Protein AF-A0A7X7MK99-F1 (afdb_monomer_lite)

Foldseek 3Di:
DAQDKDKDWDKDDDPPDDIDIDIWIWGQHPVGIDTPDDPPNDDDDDDD

Sequence (48 aa):
KKNMTYQVDTFFYDSNRYGLRWENGARITDDGVEMLSSRHAKYTELPL

Secondary structure (DSSP, 8-state):
-TT-EEEEEEEEE-TTS-EEEEEEEEEE-SSSEEES--TT-S--PPP-

Structure (mmCIF, N/CA/C/O backbone):
data_AF-A0A7X7MK99-F1
#
_entry.id   AF-A0A7X7MK99-F1
#
loop_
_atom_site.group_PDB
_atom_site.id
_atom_site.type_symbol
_atom_site.label_atom_id
_atom_site.label_alt_id
_atom_site.label_comp_id
_atom_site.label_asym_id
_atom_site.label_entity_id
_atom_site.label_seq_id
_atom_site.pdbx_PDB_ins_code
_atom_site.Cartn_x
_atom_site.Cartn_y
_atom_site.Cartn_z
_atom_site.occupancy
_atom_site.B_iso_or_equ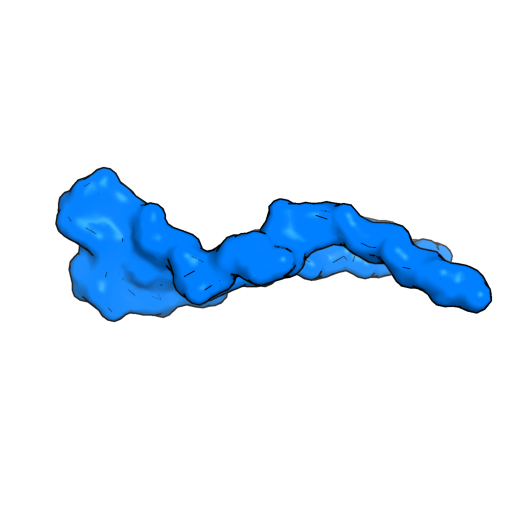iv
_atom_site.auth_seq_id
_atom_site.auth_comp_id
_atom_site.auth_asym_id
_atom_site.auth_atom_id
_atom_site.pdbx_PDB_model_num
ATOM 1 N N . LYS A 1 1 ? -6.029 -4.804 17.745 1.00 88.44 1 LYS A N 1
ATOM 2 C CA . LYS A 1 1 ? -7.058 -4.155 18.604 1.00 88.44 1 LYS A CA 1
ATOM 3 C C . LYS A 1 1 ? -7.769 -3.091 17.775 1.00 88.44 1 LYS A C 1
ATOM 5 O O . LYS A 1 1 ? -7.127 -2.562 16.874 1.00 88.44 1 LYS A O 1
ATOM 10 N N . LYS A 1 2 ? -9.040 -2.781 18.065 1.00 96.31 2 LYS A N 1
ATOM 11 C CA . LYS A 1 2 ? -9.764 -1.673 17.418 1.00 96.31 2 LYS A CA 1
ATOM 12 C C . LYS A 1 2 ? -8.930 -0.387 17.465 1.00 96.31 2 LYS A C 1
ATOM 14 O O . LYS A 1 2 ? -8.277 -0.136 18.478 1.00 96.31 2 LYS A O 1
ATOM 19 N N . ASN A 1 3 ? -8.965 0.402 16.392 1.00 96.88 3 ASN A N 1
ATOM 20 C CA . ASN A 1 3 ? -8.250 1.675 16.226 1.00 96.88 3 ASN A CA 1
ATOM 21 C C . ASN A 1 3 ? -6.719 1.581 16.221 1.00 96.88 3 ASN A C 1
ATOM 23 O O . ASN A 1 3 ? -6.050 2.610 16.211 1.00 96.88 3 ASN A O 1
ATOM 27 N N . MET A 1 4 ? -6.154 0.376 16.165 1.00 98.38 4 MET A N 1
ATOM 28 C CA . MET A 1 4 ? -4.752 0.229 15.788 1.00 98.38 4 MET A CA 1
ATOM 29 C C . MET A 1 4 ? -4.586 0.581 14.313 1.00 98.38 4 MET A C 1
ATOM 31 O O . MET A 1 4 ? -5.418 0.197 13.484 1.00 98.38 4 MET A O 1
ATOM 35 N N . THR A 1 5 ? -3.497 1.274 14.008 1.00 98.00 5 THR A N 1
ATOM 36 C CA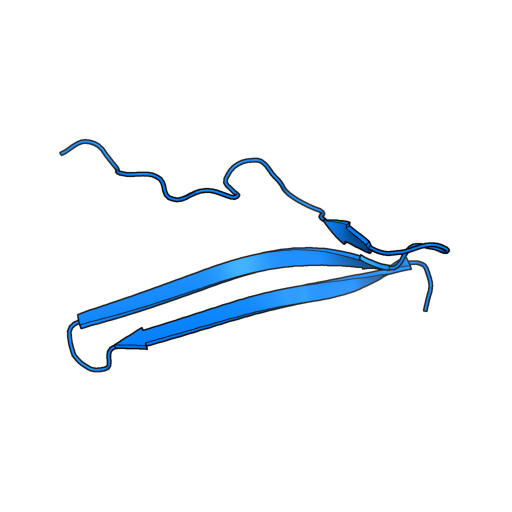 . THR A 1 5 ? -3.083 1.597 12.649 1.00 98.00 5 THR A CA 1
ATOM 37 C C . THR A 1 5 ? -1.819 0.833 12.294 1.00 98.00 5 THR A C 1
ATOM 39 O O . THR A 1 5 ? -0.944 0.617 13.134 1.00 98.00 5 THR A O 1
ATOM 42 N N . TYR A 1 6 ? -1.742 0.411 11.039 1.00 97.69 6 TYR A N 1
ATOM 43 C CA . TYR A 1 6 ? -0.596 -0.293 10.487 1.00 97.69 6 TYR A CA 1
ATOM 44 C C . TYR A 1 6 ? -0.263 0.277 9.115 1.00 97.69 6 TYR A C 1
ATOM 46 O O . TYR A 1 6 ? -1.157 0.694 8.374 1.00 97.69 6 TYR A O 1
ATOM 54 N N . GLN A 1 7 ? 1.020 0.246 8.770 1.00 97.25 7 GLN A N 1
ATOM 55 C CA . GLN A 1 7 ? 1.425 0.222 7.372 1.00 97.25 7 GLN A CA 1
ATOM 56 C C . GLN A 1 7 ? 1.246 -1.202 6.859 1.00 97.25 7 GLN A C 1
ATOM 58 O O . GLN A 1 7 ? 1.706 -2.155 7.487 1.00 97.25 7 GLN A O 1
ATOM 63 N N . VAL A 1 8 ? 0.567 -1.327 5.727 1.00 95.94 8 VAL A N 1
ATOM 64 C CA . VAL A 1 8 ? 0.509 -2.558 4.947 1.00 95.94 8 VAL A CA 1
ATOM 65 C C . VAL A 1 8 ? 1.171 -2.281 3.614 1.00 95.94 8 VAL A C 1
ATOM 67 O O . VAL A 1 8 ? 0.730 -1.415 2.854 1.00 95.94 8 VAL A O 1
ATOM 70 N N . ASP A 1 9 ? 2.257 -2.996 3.356 1.00 95.19 9 ASP A N 1
ATOM 71 C CA . ASP A 1 9 ? 3.034 -2.861 2.142 1.00 95.19 9 ASP A CA 1
ATOM 72 C C . ASP A 1 9 ? 3.298 -4.212 1.471 1.00 95.19 9 ASP A C 1
ATOM 74 O O . ASP A 1 9 ? 3.201 -5.294 2.050 1.00 95.19 9 ASP A O 1
ATOM 78 N N . THR A 1 10 ? 3.541 -4.151 0.169 1.00 92.62 10 THR A N 1
ATOM 79 C CA . THR A 1 10 ? 4.001 -5.284 -0.630 1.00 92.62 10 THR A CA 1
ATOM 80 C C . THR A 1 10 ? 5.145 -4.809 -1.500 1.00 92.62 10 THR A C 1
ATOM 82 O O . THR A 1 10 ? 5.057 -3.756 -2.139 1.00 92.62 10 THR A O 1
ATOM 85 N N . PHE A 1 11 ? 6.212 -5.602 -1.516 1.00 93.31 11 PHE A N 1
ATOM 86 C CA . PHE A 1 11 ? 7.434 -5.301 -2.238 1.00 93.31 11 PHE A CA 1
ATOM 87 C C . PHE A 1 11 ? 7.682 -6.342 -3.317 1.00 93.31 11 PHE A C 1
ATOM 89 O O . PHE A 1 11 ? 7.749 -7.538 -3.042 1.00 93.31 11 PHE A O 1
ATOM 96 N N . PHE A 1 12 ? 7.890 -5.857 -4.534 1.00 91.69 12 PHE A N 1
ATOM 97 C CA . PHE A 1 12 ? 8.486 -6.625 -5.615 1.00 91.69 12 PHE A CA 1
ATOM 98 C C . PHE A 1 12 ? 9.819 -5.987 -5.960 1.00 91.69 12 PHE A C 1
ATOM 100 O O . PHE A 1 12 ? 9.936 -4.764 -6.036 1.00 91.69 12 PHE A O 1
ATOM 107 N N . TYR A 1 13 ? 10.830 -6.815 -6.164 1.00 94.75 13 TYR A N 1
ATOM 108 C CA . TYR A 1 13 ? 12.175 -6.353 -6.449 1.00 94.75 13 TYR A CA 1
ATOM 109 C C . TYR A 1 13 ? 12.791 -7.237 -7.524 1.00 94.75 13 TYR A C 1
ATOM 111 O O . TYR A 1 13 ? 12.885 -8.451 -7.353 1.00 94.75 13 TYR A O 1
ATOM 119 N N . ASP A 1 14 ? 13.201 -6.615 -8.625 1.00 94.50 14 ASP A N 1
ATOM 120 C CA . ASP A 1 14 ? 14.131 -7.188 -9.590 1.00 94.50 14 ASP A CA 1
ATOM 121 C C . ASP A 1 14 ? 15.507 -6.576 -9.322 1.00 94.50 14 ASP A C 1
ATOM 123 O O . ASP A 1 14 ? 15.690 -5.359 -9.433 1.00 94.50 14 ASP A O 1
ATOM 127 N N . SER A 1 15 ? 16.482 -7.427 -8.990 1.00 91.81 15 SER A N 1
ATOM 128 C CA . SER A 1 15 ? 17.813 -6.983 -8.583 1.00 91.81 15 SER A CA 1
ATOM 129 C C . SER A 1 15 ? 18.569 -6.178 -9.627 1.00 91.81 15 SER A C 1
ATOM 131 O O . SER A 1 15 ? 19.492 -5.449 -9.275 1.00 91.81 15 SER A O 1
ATOM 133 N N . ASN A 1 16 ? 18.180 -6.289 -10.895 1.00 94.50 16 ASN A N 1
ATOM 134 C CA . ASN A 1 16 ? 18.915 -5.712 -12.010 1.00 94.50 16 ASN A CA 1
ATOM 135 C C . ASN A 1 16 ? 18.113 -4.662 -12.787 1.00 94.50 16 ASN A C 1
ATOM 137 O O . ASN A 1 16 ? 18.610 -4.171 -13.801 1.00 94.50 16 ASN A O 1
ATOM 141 N N . ARG A 1 17 ? 16.873 -4.342 -12.383 1.00 93.94 17 ARG A N 1
ATOM 142 C CA . ARG A 1 17 ? 15.993 -3.466 -13.177 1.00 93.94 17 ARG A CA 1
ATOM 143 C C . ARG A 1 17 ? 15.253 -2.427 -12.348 1.00 93.94 17 ARG A C 1
ATOM 145 O O . ARG A 1 17 ? 15.519 -1.238 -12.489 1.00 93.94 17 ARG A O 1
ATOM 152 N N . TYR A 1 18 ? 14.297 -2.859 -11.531 1.00 92.38 18 TYR A N 1
ATOM 153 C CA . TYR A 1 18 ? 13.392 -1.966 -10.810 1.00 92.38 18 TYR A CA 1
ATOM 154 C C . TYR A 1 18 ? 12.776 -2.645 -9.585 1.00 92.38 18 TYR A C 1
ATOM 156 O O . TYR A 1 18 ? 12.750 -3.869 -9.462 1.00 92.38 18 TYR A O 1
ATOM 164 N N . GLY A 1 19 ? 12.236 -1.826 -8.685 1.00 92.69 19 GLY A N 1
ATOM 165 C CA . GLY A 1 19 ? 11.419 -2.267 -7.563 1.00 92.69 19 GLY A CA 1
ATOM 166 C C . GLY A 1 19 ? 10.052 -1.596 -7.588 1.00 92.69 19 GLY A C 1
ATOM 167 O O . GLY A 1 19 ? 9.896 -0.490 -8.103 1.00 92.69 19 GLY A O 1
ATOM 168 N N . LEU A 1 20 ? 9.065 -2.268 -7.011 1.00 92.50 20 LEU A N 1
ATOM 169 C CA . LEU A 1 20 ? 7.721 -1.755 -6.797 1.00 92.50 20 LEU A CA 1
ATOM 170 C C . LEU A 1 20 ? 7.384 -1.903 -5.316 1.00 92.50 20 LEU A C 1
ATOM 172 O O . LEU A 1 20 ? 7.440 -3.009 -4.777 1.00 92.50 20 LEU A O 1
ATOM 176 N N . ARG A 1 21 ? 6.984 -0.797 -4.685 1.00 94.06 21 ARG A N 1
ATOM 177 C CA . ARG A 1 21 ? 6.308 -0.812 -3.388 1.00 94.06 21 ARG A CA 1
ATOM 178 C C . ARG A 1 21 ? 4.884 -0.324 -3.573 1.00 94.06 21 ARG A C 1
ATOM 180 O O . ARG A 1 21 ? 4.672 0.796 -4.031 1.00 94.06 21 ARG A O 1
ATOM 187 N N . TRP A 1 22 ? 3.928 -1.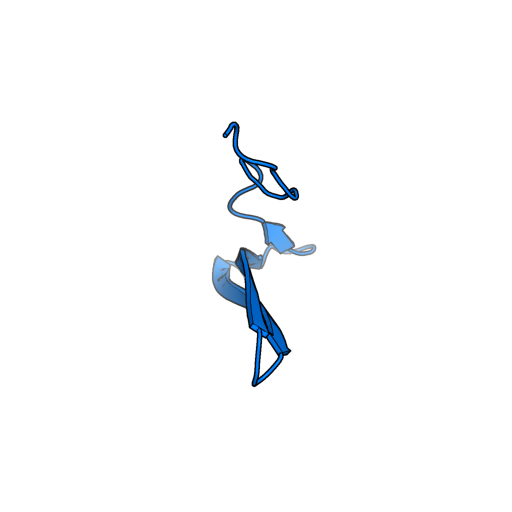147 -3.169 1.00 93.81 22 TRP A N 1
ATOM 188 C CA . TRP A 1 22 ? 2.560 -0.702 -2.947 1.00 93.81 22 TRP A CA 1
ATOM 189 C C . TRP A 1 22 ? 2.348 -0.574 -1.448 1.00 93.81 22 TRP A C 1
ATOM 191 O O . TRP A 1 22 ? 2.563 -1.540 -0.727 1.00 93.81 22 TRP A O 1
ATOM 201 N N . GLU A 1 23 ? 1.934 0.599 -0.983 1.00 95.25 23 GLU A N 1
ATOM 202 C CA . GLU A 1 23 ? 1.759 0.886 0.438 1.00 95.25 23 GLU A CA 1
ATOM 203 C C . GLU A 1 23 ? 0.426 1.567 0.707 1.00 95.25 23 GLU A C 1
ATOM 205 O O . GLU A 1 23 ? -0.027 2.416 -0.066 1.00 95.25 23 GLU A O 1
ATOM 210 N N . ASN A 1 24 ? -0.184 1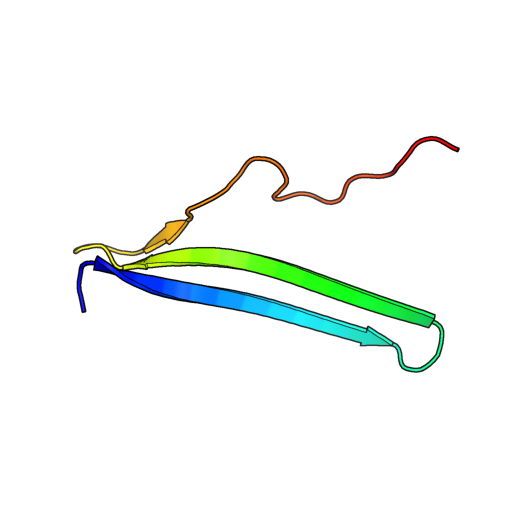.217 1.836 1.00 96.81 24 ASN A N 1
ATOM 211 C CA . ASN A 1 24 ? -1.328 1.934 2.364 1.00 96.81 24 ASN A CA 1
ATOM 212 C C . ASN A 1 24 ? -1.359 1.880 3.896 1.00 96.81 24 ASN A C 1
ATOM 214 O O . ASN A 1 24 ? -0.767 1.002 4.525 1.00 96.81 24 ASN A O 1
ATOM 218 N N . GLY A 1 25 ? -2.086 2.816 4.496 1.00 97.50 25 GLY A N 1
ATOM 219 C CA . GLY A 1 25 ? -2.444 2.741 5.902 1.00 97.50 25 GLY A CA 1
ATOM 220 C C . GLY A 1 25 ? -3.706 1.902 6.084 1.00 97.50 25 GLY A C 1
ATOM 221 O O . GLY A 1 25 ? -4.654 2.034 5.311 1.00 97.50 25 GLY A O 1
ATOM 222 N N . ALA A 1 26 ? -3.732 1.069 7.117 1.00 97.81 26 ALA A N 1
ATOM 223 C CA . ALA A 1 26 ? -4.886 0.262 7.494 1.00 97.81 26 ALA A CA 1
ATOM 224 C C . ALA A 1 26 ? -5.266 0.539 8.952 1.00 97.81 26 ALA A C 1
ATOM 226 O O . ALA A 1 26 ? -4.417 0.439 9.841 1.00 97.81 26 ALA A O 1
ATOM 227 N N . ARG A 1 27 ? -6.539 0.863 9.209 1.00 98.31 27 ARG A N 1
ATOM 228 C CA . ARG A 1 27 ? -7.109 0.968 10.561 1.00 98.31 27 ARG A CA 1
ATOM 229 C C . ARG A 1 27 ? -7.991 -0.241 10.841 1.00 98.31 27 ARG A C 1
ATOM 231 O O . ARG A 1 27 ? -8.913 -0.526 10.085 1.00 98.31 27 ARG A O 1
ATOM 238 N N . ILE A 1 28 ? -7.744 -0.922 11.957 1.00 98.44 28 ILE A N 1
ATOM 239 C CA . ILE A 1 28 ? -8.589 -2.036 12.407 1.00 98.44 28 ILE A CA 1
ATOM 240 C C . ILE A 1 28 ? -9.917 -1.494 12.954 1.00 98.44 28 ILE A C 1
ATOM 242 O O . ILE A 1 28 ? -9.914 -0.688 13.895 1.00 98.44 28 ILE A O 1
ATOM 246 N N . THR A 1 29 ? -11.040 -1.947 12.395 1.00 97.94 29 THR A N 1
ATOM 247 C CA . THR A 1 29 ? -12.403 -1.646 12.867 1.00 97.94 29 THR A CA 1
ATOM 248 C C . THR A 1 29 ? -12.938 -2.791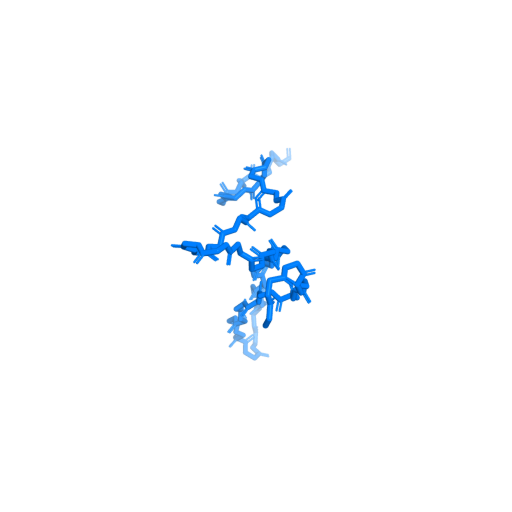 13.736 1.00 97.94 29 THR A C 1
ATOM 250 O O . THR A 1 29 ? -12.191 -3.703 14.095 1.00 97.94 29 THR A O 1
ATOM 253 N N . ASP A 1 30 ? -14.207 -2.725 14.145 1.00 97.75 30 ASP A N 1
ATOM 254 C CA . ASP A 1 30 ? -14.838 -3.826 14.891 1.00 97.75 30 ASP A CA 1
ATOM 255 C C . ASP A 1 30 ? -15.136 -5.039 13.991 1.00 97.75 30 ASP A C 1
ATOM 257 O O . ASP A 1 30 ? -15.177 -6.169 14.468 1.00 97.75 30 ASP A O 1
ATOM 261 N N . ASP A 1 31 ? -15.325 -4.796 12.695 1.00 96.94 31 ASP A N 1
ATOM 262 C CA . ASP A 1 31 ? -15.839 -5.728 11.689 1.00 96.94 31 ASP A CA 1
ATOM 263 C C . ASP A 1 31 ? -14.879 -5.956 10.508 1.00 96.94 31 ASP A C 1
ATOM 265 O O . ASP A 1 31 ? -15.185 -6.727 9.598 1.00 96.94 31 ASP A O 1
ATOM 269 N N . GLY A 1 32 ? -13.704 -5.321 10.512 1.00 97.00 32 GLY A N 1
ATOM 270 C CA . GLY A 1 32 ? -12.743 -5.439 9.423 1.00 97.00 32 GLY A CA 1
ATOM 271 C C . GLY A 1 32 ? -11.620 -4.404 9.453 1.00 97.00 32 GLY A C 1
ATOM 272 O O . GLY A 1 32 ? -10.978 -4.160 10.481 1.00 97.00 32 GLY A O 1
ATOM 273 N N . VAL A 1 33 ? -11.336 -3.847 8.274 1.00 97.69 33 VAL A N 1
ATOM 274 C CA . VAL A 1 33 ? -10.220 -2.932 8.025 1.00 97.69 33 VAL A CA 1
ATOM 275 C C . VAL A 1 33 ? -10.686 -1.769 7.156 1.00 97.69 33 VAL A C 1
ATOM 277 O O . VAL A 1 33 ? -11.276 -1.972 6.098 1.00 97.69 33 VAL A O 1
ATOM 280 N N . GLU A 1 34 ? -10.366 -0.550 7.575 1.00 97.56 34 GLU A N 1
ATOM 281 C CA . GLU A 1 34 ? -10.493 0.655 6.758 1.00 97.56 34 GLU A CA 1
ATOM 282 C C . GLU A 1 34 ? -9.138 0.996 6.126 1.00 97.56 34 GLU A C 1
ATOM 284 O O . GLU A 1 34 ? -8.142 1.173 6.835 1.00 97.56 34 GLU A O 1
ATOM 289 N N . MET A 1 35 ? -9.104 1.127 4.798 1.00 96.81 35 MET A N 1
ATOM 290 C CA . MET A 1 35 ? -7.930 1.619 4.073 1.00 96.81 35 MET A CA 1
ATOM 291 C C . MET A 1 35 ? -7.906 3.149 4.101 1.00 96.81 35 MET A C 1
ATOM 293 O O . MET A 1 35 ? -8.865 3.792 3.679 1.00 96.81 35 MET A O 1
ATOM 297 N N . LEU A 1 36 ? -6.803 3.737 4.567 1.00 96.44 36 LEU A N 1
ATOM 298 C CA . LEU A 1 36 ? -6.702 5.178 4.831 1.00 96.44 36 LEU A CA 1
ATOM 299 C C . LEU A 1 36 ? -6.537 6.036 3.564 1.00 96.44 36 LEU A C 1
ATOM 301 O O . LEU A 1 36 ? -6.739 7.248 3.616 1.00 96.44 36 LEU A O 1
ATOM 305 N N . SER A 1 37 ? -6.166 5.443 2.426 1.00 94.50 37 SER A N 1
ATOM 306 C CA . SER A 1 37 ? -6.042 6.150 1.146 1.00 94.50 37 SER A CA 1
ATOM 307 C C . SER A 1 37 ? -6.531 5.306 -0.028 1.00 94.50 37 SER A C 1
ATOM 309 O O . SER A 1 37 ? -6.248 4.115 -0.116 1.00 94.50 37 SER A O 1
ATOM 311 N N . SER A 1 38 ? -7.221 5.934 -0.979 1.00 93.06 38 SER A N 1
ATOM 312 C CA . SER A 1 38 ? -7.617 5.318 -2.256 1.00 93.06 38 SER A CA 1
ATOM 313 C C . SER A 1 38 ? -7.223 6.149 -3.481 1.00 93.06 38 SER A C 1
ATOM 315 O O . SER A 1 38 ? -7.386 5.701 -4.614 1.00 93.06 38 SER A O 1
ATOM 317 N N . ARG A 1 39 ? -6.650 7.345 -3.277 1.00 89.94 39 ARG A N 1
ATOM 318 C CA . ARG A 1 39 ? -6.433 8.352 -4.332 1.00 89.94 39 ARG A CA 1
ATOM 319 C C . ARG A 1 39 ? -5.594 7.840 -5.509 1.00 89.94 39 ARG A C 1
ATOM 321 O O . ARG A 1 39 ? -5.875 8.182 -6.654 1.00 89.94 39 ARG A O 1
ATOM 328 N N . HIS A 1 40 ? -4.572 7.035 -5.225 1.00 89.50 40 HIS A N 1
ATOM 329 C CA . HIS A 1 40 ? -3.646 6.497 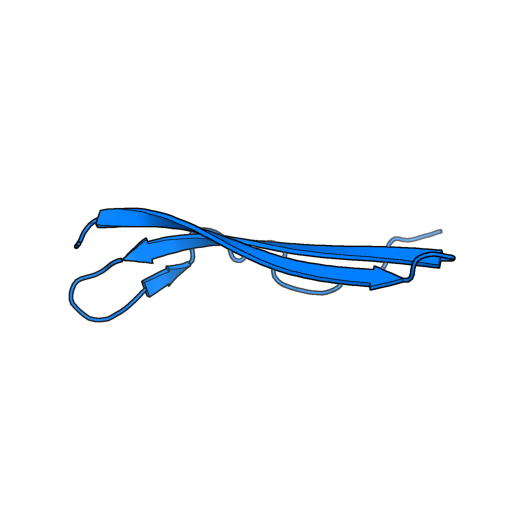-6.227 1.00 89.50 40 HIS A CA 1
ATOM 330 C C . HIS A 1 40 ? -3.458 4.981 -6.074 1.00 89.50 40 HIS A C 1
ATOM 332 O O . HIS A 1 40 ? -2.380 4.459 -6.328 1.00 89.50 40 HIS A O 1
ATOM 338 N N . ALA A 1 41 ? -4.509 4.263 -5.664 1.00 90.56 41 ALA A N 1
ATOM 339 C CA . ALA A 1 41 ? -4.512 2.801 -5.565 1.00 90.56 41 ALA A CA 1
ATOM 340 C C . ALA A 1 41 ? -4.630 2.135 -6.956 1.00 90.56 41 ALA A C 1
ATOM 342 O O . ALA A 1 41 ? -5.517 1.321 -7.202 1.00 90.56 41 ALA A O 1
ATOM 343 N N . LYS A 1 42 ? -3.773 2.547 -7.895 1.00 92.25 42 LYS A N 1
ATOM 344 C CA . LYS A 1 42 ? -3.738 2.098 -9.289 1.00 92.25 42 LYS A CA 1
ATOM 345 C C . LYS A 1 42 ? -2.352 2.322 -9.885 1.00 92.25 42 LYS A C 1
ATOM 347 O O . LYS A 1 42 ? -1.648 3.255 -9.499 1.00 92.25 42 LYS A O 1
ATOM 352 N N . TYR A 1 43 ? -2.013 1.544 -10.904 1.00 90.56 43 TYR A N 1
ATOM 353 C CA . TYR A 1 43 ? -0.890 1.881 -11.773 1.00 90.56 43 TYR A CA 1
ATOM 354 C C . TYR A 1 43 ? -1.220 3.137 -12.581 1.00 90.56 43 TYR A C 1
ATOM 356 O O . TYR A 1 43 ? -2.338 3.294 -13.076 1.00 90.56 43 TYR A O 1
ATOM 364 N N . THR A 1 44 ? -0.256 4.049 -12.669 1.00 91.94 44 THR A N 1
ATOM 365 C CA . THR A 1 44 ? -0.380 5.291 -13.433 1.00 91.94 44 THR A CA 1
ATOM 366 C C . THR A 1 44 ? 0.851 5.427 -14.311 1.00 91.94 44 THR A C 1
ATOM 368 O O . THR A 1 44 ? 1.970 5.454 -13.806 1.00 91.94 44 THR A O 1
ATOM 371 N N . GLU A 1 45 ? 0.633 5.492 -15.617 1.00 94.50 45 GLU A N 1
ATOM 372 C CA . GLU A 1 45 ? 1.665 5.843 -16.584 1.00 94.50 45 GLU A CA 1
ATOM 373 C C . GLU A 1 45 ? 1.819 7.368 -16.615 1.00 94.50 45 GLU A C 1
ATOM 375 O O . GLU A 1 45 ? 0.825 8.099 -16.565 1.00 94.50 45 GLU A O 1
ATOM 380 N N . LEU A 1 46 ? 3.060 7.849 -16.642 1.00 92.00 46 LEU A N 1
ATOM 381 C CA . LEU A 1 46 ? 3.360 9.276 -16.716 1.00 92.00 46 LEU A CA 1
ATOM 382 C C . LEU A 1 46 ? 3.578 9.680 -18.181 1.00 92.00 46 LEU A C 1
ATOM 384 O O . LEU A 1 46 ? 4.164 8.898 -18.930 1.00 92.00 46 LEU A O 1
ATOM 388 N N . PRO A 1 47 ? 3.128 10.876 -18.597 1.00 92.25 47 PRO A N 1
ATOM 389 C CA . PRO A 1 47 ? 3.430 11.387 -19.929 1.00 92.25 47 PRO A CA 1
ATOM 390 C C . PRO A 1 47 ? 4.943 11.593 -20.104 1.00 92.25 47 PRO A C 1
ATOM 392 O O . PRO A 1 47 ? 5.637 11.928 -19.140 1.00 92.25 47 PRO A O 1
ATOM 395 N N . LEU A 1 48 ? 5.416 11.376 -21.336 1.00 82.44 48 LEU A N 1
ATOM 396 C CA . LEU A 1 48 ? 6.803 11.594 -21.764 1.00 82.44 48 LEU A CA 1
ATOM 397 C C . LEU A 1 48 ? 7.140 13.083 -21.897 1.00 82.44 48 LEU A C 1
ATOM 399 O O . LEU A 1 48 ? 6.262 13.842 -22.372 1.00 82.44 48 LEU A O 1
#

pLDDT: mean 94.42, std 3.2, range [82.44, 98.44]

Radius of gyration: 14.48 Å; chains: 1; bounding box: 35×19×40 Å